Protein AF-A0A849NLQ1-F1 (afdb_monomer)

Sequence (52 aa):
MLITVYDILGNEITLLVNEQKPSGTYEVVWDAGNQPSGIYFYKIETDYFYRL

Secondary structure (DSSP, 8-state):
-EEEEE-TT--EEEEEEES---SS-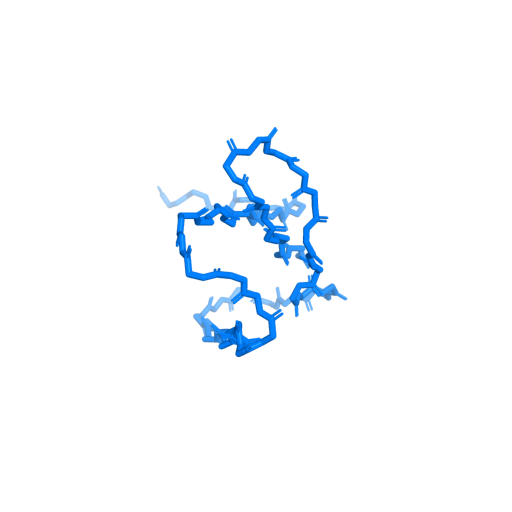-------TTS-SS--EEEEE-S-----

Mean predicted aligned error: 3.86 Å

Radius of gyration: 12.61 Å; Cα contacts (8 Å, |Δi|>4): 63; chains: 1; bounding box: 29×21×30 Å

Solvent-accessible surface area (backbone atoms only — not comparable to full-atom values): 3663 Å² total; per-residue (Å²): 60,39,33,37,34,22,42,83,88,65,50,81,73,47,74,80,38,85,49,84,72,78,92,79,88,84,86,84,87,81,86,56,85,92,51,80,91,78,69,69,45,76,47,80,47,60,99,71,82,89,80,132

pLDDT: mean 91.48, std 11.07, range [45.09, 98.44]

Structure (mmCIF, N/CA/C/O backbone):
data_AF-A0A849NLQ1-F1
#
_entry.id   AF-A0A849NLQ1-F1
#
loop_
_atom_site.group_PDB
_atom_site.id
_atom_site.type_symbol
_atom_site.label_atom_id
_atom_site.label_alt_id
_atom_site.label_comp_id
_atom_site.label_asym_id
_atom_site.label_entity_id
_atom_site.label_seq_id
_atom_site.pdbx_PDB_ins_code
_atom_site.Cartn_x
_atom_site.Cartn_y
_atom_site.Cartn_z
_atom_site.occupancy
_atom_site.B_iso_or_equiv
_atom_site.auth_seq_id
_atom_site.auth_comp_id
_atom_site.auth_asym_id
_atom_site.auth_atom_id
_atom_site.pdbx_PDB_model_num
ATOM 1 N N . MET A 1 1 ? 11.339 -5.251 -7.289 1.00 90.56 1 MET A N 1
ATOM 2 C CA . MET A 1 1 ? 10.184 -4.372 -7.004 1.00 90.56 1 MET A CA 1
ATOM 3 C C . MET A 1 1 ? 9.392 -4.942 -5.836 1.00 90.56 1 MET A C 1
ATOM 5 O O . MET A 1 1 ? 9.083 -6.129 -5.837 1.00 90.56 1 MET A O 1
ATOM 9 N N . LEU A 1 2 ? 9.069 -4.103 -4.858 1.00 95.25 2 LEU A N 1
ATOM 10 C CA . LEU A 1 2 ? 8.213 -4.431 -3.721 1.00 95.25 2 LEU A CA 1
ATOM 11 C C . LEU A 1 2 ? 6.940 -3.589 -3.794 1.00 95.25 2 LEU A C 1
ATOM 13 O O . LEU A 1 2 ? 7.016 -2.403 -4.118 1.00 95.25 2 LEU A O 1
ATOM 17 N N . ILE A 1 3 ? 5.788 -4.190 -3.501 1.00 96.88 3 ILE A N 1
ATOM 18 C CA . ILE A 1 3 ? 4.532 -3.460 -3.293 1.00 96.88 3 ILE A CA 1
ATOM 19 C C . ILE A 1 3 ? 3.961 -3.874 -1.946 1.00 96.88 3 ILE A C 1
ATOM 21 O O . ILE A 1 3 ? 3.463 -4.990 -1.808 1.00 96.88 3 ILE A O 1
ATOM 25 N N . THR A 1 4 ? 4.019 -2.972 -0.976 1.00 98.25 4 THR A N 1
ATOM 26 C CA . THR A 1 4 ? 3.576 -3.226 0.398 1.00 98.25 4 THR A CA 1
ATOM 27 C C . THR A 1 4 ? 2.349 -2.388 0.713 1.00 98.25 4 THR A C 1
ATOM 29 O O . THR A 1 4 ? 2.295 -1.215 0.343 1.00 98.25 4 THR A O 1
ATOM 32 N N . VAL A 1 5 ? 1.368 -2.979 1.393 1.00 98.19 5 VAL A N 1
ATOM 33 C CA . VAL A 1 5 ? 0.155 -2.301 1.863 1.00 98.19 5 VAL A CA 1
ATOM 34 C C . VAL A 1 5 ? 0.251 -2.037 3.359 1.00 98.19 5 VAL A C 1
ATOM 36 O O . VAL A 1 5 ? 0.668 -2.909 4.120 1.00 98.19 5 VAL A O 1
ATOM 39 N N . TYR A 1 6 ? -0.187 -0.852 3.768 1.00 98.44 6 TYR A N 1
ATOM 40 C CA . TYR A 1 6 ? -0.179 -0.358 5.135 1.00 98.44 6 TYR A CA 1
ATOM 41 C C . TYR A 1 6 ? -1.564 0.130 5.553 1.00 98.44 6 TYR A C 1
ATOM 43 O O . TYR A 1 6 ? -2.327 0.642 4.728 1.00 98.44 6 TYR A O 1
ATOM 51 N N . AS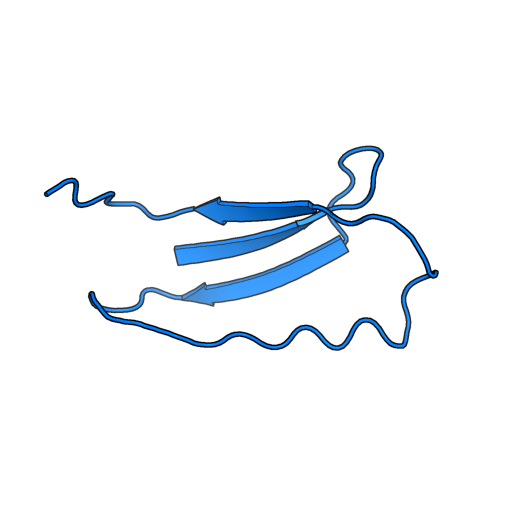P A 1 7 ? -1.870 0.020 6.843 1.00 97.50 7 ASP A N 1
ATOM 52 C CA . ASP A 1 7 ? -3.024 0.701 7.432 1.00 97.50 7 ASP A CA 1
ATOM 53 C C . ASP A 1 7 ? -2.764 2.205 7.649 1.00 97.50 7 ASP A C 1
ATOM 55 O O . ASP A 1 7 ? -1.684 2.734 7.372 1.00 97.50 7 ASP A O 1
ATOM 59 N N . ILE A 1 8 ? -3.773 2.914 8.165 1.00 97.12 8 ILE A N 1
ATOM 60 C CA . ILE A 1 8 ? -3.706 4.362 8.406 1.00 97.12 8 ILE A CA 1
ATOM 61 C C . ILE A 1 8 ? -2.675 4.776 9.469 1.00 97.12 8 ILE A C 1
ATOM 63 O O . ILE A 1 8 ? -2.282 5.940 9.521 1.00 97.12 8 ILE A O 1
ATOM 67 N N . LEU A 1 9 ? -2.244 3.843 10.320 1.00 97.25 9 LEU A N 1
ATOM 68 C CA . LEU A 1 9 ? -1.219 4.069 11.339 1.00 97.25 9 LEU A CA 1
ATOM 69 C C . LEU A 1 9 ? 0.189 3.748 10.815 1.00 97.25 9 LEU A C 1
ATOM 71 O O . LEU A 1 9 ? 1.169 4.017 11.508 1.00 97.25 9 LEU A O 1
ATOM 75 N N . GLY A 1 10 ? 0.297 3.210 9.597 1.00 96.94 10 GLY A N 1
ATOM 76 C CA . GLY A 1 10 ? 1.556 2.814 8.979 1.00 96.94 10 GLY A CA 1
ATOM 77 C C . GLY A 1 10 ? 2.003 1.397 9.336 1.00 96.94 10 GLY A C 1
ATOM 78 O O . GLY A 1 10 ? 3.156 1.058 9.074 1.00 96.94 10 GLY A O 1
ATOM 79 N N . ASN A 1 11 ? 1.133 0.561 9.913 1.00 97.38 11 ASN A N 1
ATOM 80 C CA . A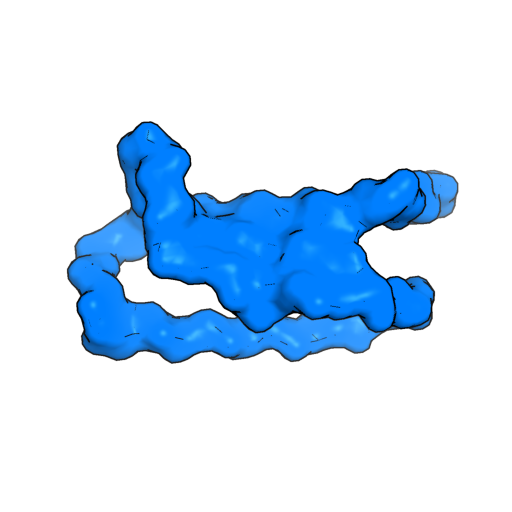SN A 1 11 ? 1.459 -0.847 10.132 1.00 97.38 11 ASN A CA 1
ATOM 81 C C . ASN A 1 11 ? 1.418 -1.595 8.801 1.00 97.38 11 ASN A C 1
ATOM 83 O O . ASN A 1 11 ? 0.476 -1.432 8.026 1.00 97.38 11 ASN A O 1
ATOM 87 N N . GLU A 1 12 ? 2.421 -2.433 8.547 1.00 97.88 12 GLU A N 1
ATOM 88 C CA . GLU A 1 12 ? 2.439 -3.310 7.379 1.00 97.88 12 GLU A CA 1
ATOM 89 C C . GLU A 1 12 ? 1.343 -4.377 7.494 1.00 97.88 12 GLU A C 1
ATOM 91 O O . GLU A 1 12 ? 1.281 -5.120 8.473 1.00 97.88 12 GLU A O 1
ATOM 96 N N . ILE A 1 13 ? 0.485 -4.448 6.478 1.00 97.69 13 ILE A N 1
ATOM 97 C CA . ILE A 1 13 ? -0.609 -5.419 6.384 1.00 97.69 13 ILE A CA 1
ATOM 98 C C . ILE A 1 13 ? -0.194 -6.611 5.529 1.00 97.69 13 ILE A C 1
ATOM 100 O O . ILE A 1 13 ? -0.435 -7.760 5.900 1.00 97.69 13 ILE A O 1
ATOM 104 N N . THR A 1 14 ? 0.401 -6.355 4.361 1.00 97.56 14 THR A N 1
ATOM 105 C CA . THR A 1 14 ? 0.838 -7.416 3.450 1.00 97.56 14 THR A CA 1
ATOM 106 C C . THR A 1 14 ? 1.820 -6.911 2.395 1.00 97.56 14 THR A C 1
ATOM 108 O O . THR A 1 14 ? 1.776 -5.748 1.988 1.00 97.56 14 THR A O 1
ATOM 111 N N . LEU A 1 15 ? 2.662 -7.820 1.906 1.00 97.38 15 LEU A N 1
ATOM 112 C CA . LEU A 1 15 ? 3.512 -7.635 0.737 1.00 97.38 15 LEU A CA 1
ATOM 113 C C . LEU A 1 15 ? 2.835 -8.290 -0.477 1.00 97.38 15 LEU A C 1
ATOM 115 O O . LEU A 1 15 ? 2.802 -9.514 -0.587 1.00 97.38 15 LEU A O 1
ATOM 119 N N . LEU A 1 16 ? 2.292 -7.477 -1.385 1.00 96.94 16 LEU A N 1
ATOM 120 C CA . LEU A 1 16 ? 1.555 -7.939 -2.570 1.00 96.94 16 LEU A CA 1
ATOM 121 C C . LEU A 1 16 ? 2.468 -8.462 -3.672 1.00 96.94 16 LEU A C 1
ATOM 123 O O . LEU A 1 16 ? 2.114 -9.390 -4.394 1.00 96.94 16 LEU A O 1
ATOM 127 N N . VAL A 1 17 ? 3.629 -7.831 -3.835 1.00 96.25 17 VAL A N 1
ATOM 128 C CA . VAL A 1 17 ? 4.600 -8.182 -4.870 1.00 96.25 17 VAL A C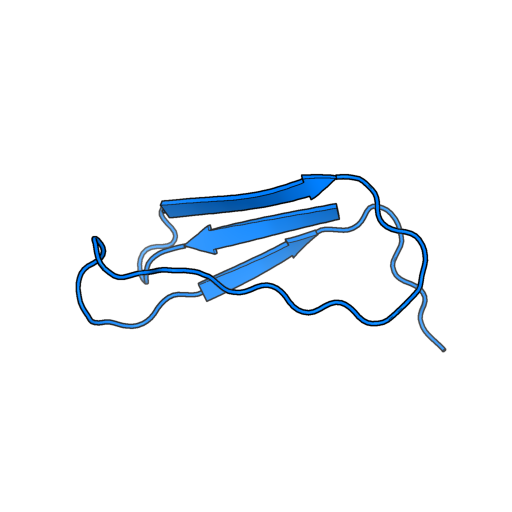A 1
ATOM 129 C C . VAL A 1 17 ? 5.986 -8.168 -4.257 1.00 96.25 17 VAL A C 1
ATOM 131 O O . VAL A 1 17 ? 6.359 -7.200 -3.599 1.00 96.25 17 VAL A O 1
ATOM 134 N N . ASN A 1 18 ? 6.748 -9.229 -4.514 1.00 95.44 18 ASN A N 1
ATOM 135 C CA . ASN A 1 18 ? 8.145 -9.355 -4.119 1.00 95.44 18 ASN A CA 1
ATOM 136 C C . ASN A 1 18 ? 8.964 -10.002 -5.238 1.00 95.44 18 ASN A C 1
ATOM 138 O O . ASN A 1 18 ? 9.379 -11.156 -5.147 1.00 95.44 18 ASN A O 1
ATOM 142 N N . GLU A 1 19 ? 9.135 -9.278 -6.340 1.00 91.81 19 GLU A N 1
ATOM 143 C CA . GLU A 1 19 ? 9.886 -9.777 -7.489 1.00 91.81 19 GLU A CA 1
ATOM 144 C C . GLU A 1 19 ? 10.446 -8.635 -8.334 1.00 91.81 19 GLU A C 1
ATOM 146 O O . GLU A 1 19 ? 9.994 -7.489 -8.273 1.00 91.81 19 GLU A O 1
ATOM 151 N N . GLN A 1 20 ? 11.451 -8.936 -9.150 1.00 89.38 20 GLN A N 1
ATOM 152 C CA . GLN A 1 20 ? 11.914 -8.002 -10.169 1.00 89.38 20 GLN A CA 1
ATOM 153 C C . GLN A 1 20 ? 11.046 -8.141 -11.415 1.00 89.38 20 GLN A C 1
ATOM 155 O O . GLN A 1 20 ? 10.879 -9.241 -11.939 1.00 89.38 20 GLN A O 1
ATOM 160 N N . LYS A 1 21 ? 10.513 -7.019 -11.903 1.00 87.38 21 LYS A N 1
ATOM 161 C CA . LYS A 1 21 ? 9.790 -6.960 -13.173 1.00 87.38 21 LYS A CA 1
ATOM 162 C C . LYS A 1 21 ? 10.544 -6.060 -14.154 1.00 87.38 21 LYS A C 1
ATOM 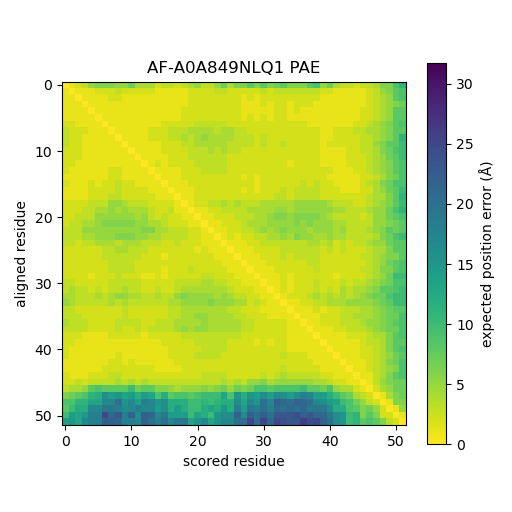164 O O . LYS A 1 21 ? 11.033 -5.011 -13.735 1.00 87.38 21 LYS A O 1
ATOM 169 N N . PRO A 1 22 ? 10.649 -6.443 -15.440 1.00 87.62 22 PRO A N 1
ATOM 170 C CA . PRO A 1 22 ? 11.191 -5.558 -16.465 1.00 87.62 22 PRO A CA 1
ATOM 171 C C . PRO A 1 22 ? 10.303 -4.319 -16.632 1.00 87.62 22 PRO A C 1
ATOM 173 O O . PRO A 1 22 ? 9.158 -4.299 -16.174 1.00 87.62 22 PRO A O 1
ATOM 176 N N . SER A 1 23 ? 10.809 -3.283 -17.302 1.00 87.62 23 SER A N 1
ATOM 177 C CA . SER A 1 23 ? 10.014 -2.088 -17.592 1.00 87.62 23 SER A CA 1
ATOM 178 C C . SER A 1 23 ? 8.747 -2.443 -18.375 1.00 87.62 23 SER A C 1
ATOM 180 O O . SER A 1 23 ? 8.764 -3.251 -19.303 1.00 87.62 23 SER A O 1
ATOM 182 N N . GLY A 1 24 ? 7.628 -1.849 -17.975 1.00 89.25 24 GLY A N 1
ATOM 183 C CA . GLY A 1 24 ? 6.321 -2.142 -18.548 1.00 89.25 24 GLY A CA 1
ATOM 184 C C . GLY A 1 24 ? 5.193 -1.719 -17.617 1.00 89.25 24 GLY A C 1
ATOM 185 O O . GLY A 1 24 ? 5.428 -1.208 -16.521 1.00 89.25 24 GLY A O 1
ATOM 186 N N . THR A 1 25 ? 3.963 -1.938 -18.069 1.00 91.50 25 THR A N 1
ATOM 187 C CA . THR A 1 25 ? 2.751 -1.712 -17.278 1.00 91.50 25 THR A CA 1
ATOM 188 C C . THR A 1 25 ? 2.265 -3.040 -16.719 1.00 91.50 25 THR A C 1
ATOM 190 O O . THR A 1 25 ? 2.173 -4.023 -17.451 1.00 91.50 25 THR A O 1
ATOM 193 N N . TYR A 1 26 ? 1.938 -3.059 -15.431 1.00 92.12 26 TYR A N 1
ATOM 194 C CA . TYR A 1 26 ? 1.438 -4.239 -14.735 1.00 92.12 26 TYR A CA 1
ATOM 195 C C . TYR A 1 26 ? 0.206 -3.873 -13.920 1.00 92.12 26 TYR A C 1
ATOM 197 O O . TYR A 1 26 ? 0.114 -2.766 -13.391 1.00 92.12 26 TYR A O 1
ATOM 205 N N . GLU A 1 27 ? -0.709 -4.826 -13.799 1.00 94.88 27 GLU A N 1
ATOM 206 C CA . GLU A 1 27 ? -1.869 -4.740 -12.923 1.00 94.88 27 GLU A CA 1
ATOM 207 C C . GLU A 1 27 ? -1.657 -5.666 -11.724 1.00 94.88 27 GLU A C 1
ATOM 209 O O . GLU A 1 27 ? -1.156 -6.784 -11.866 1.00 94.88 27 GLU A O 1
ATOM 214 N N . VAL A 1 28 ? -2.009 -5.182 -10.536 1.00 94.69 28 VAL A N 1
ATOM 215 C CA . VAL A 1 28 ? -1.939 -5.939 -9.285 1.00 94.69 28 VAL A CA 1
ATOM 216 C C . VAL A 1 28 ? -3.270 -5.763 -8.577 1.00 94.69 28 VAL A C 1
ATOM 218 O O . VAL A 1 28 ? -3.681 -4.637 -8.302 1.00 94.69 28 VAL A O 1
ATOM 221 N N . VAL A 1 29 ? -3.937 -6.877 -8.284 1.00 96.12 29 VAL A N 1
ATOM 222 C CA . VAL A 1 29 ? -5.198 -6.896 -7.539 1.00 96.12 29 VAL A CA 1
ATOM 223 C C . VAL A 1 29 ? -4.904 -7.312 -6.107 1.00 96.12 29 VAL A C 1
ATOM 225 O O . VAL A 1 29 ? -4.275 -8.341 -5.869 1.00 96.12 29 VAL A O 1
ATOM 228 N N . TRP A 1 30 ? -5.381 -6.518 -5.153 1.00 96.44 30 TRP A N 1
ATOM 229 C CA . TRP A 1 30 ? -5.362 -6.873 -3.741 1.00 96.44 30 TRP A CA 1
ATOM 230 C C . TRP A 1 30 ? -6.758 -7.308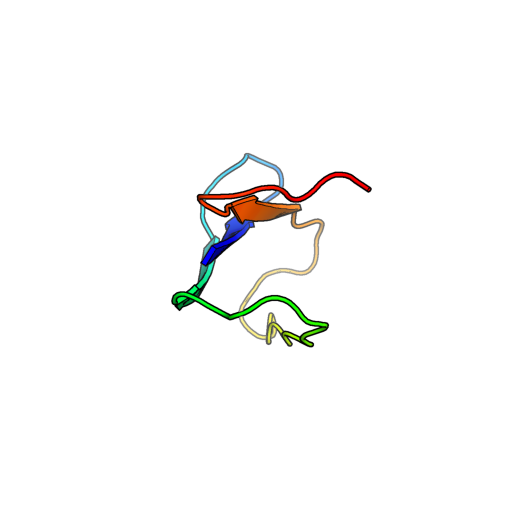 -3.298 1.00 96.44 30 TRP A C 1
ATOM 232 O O . TRP A 1 30 ? -7.688 -6.501 -3.298 1.00 96.44 30 TRP A O 1
ATOM 242 N N . ASP A 1 31 ? -6.902 -8.576 -2.909 1.00 95.44 31 ASP A N 1
ATOM 243 C CA . ASP A 1 31 ? -8.110 -9.057 -2.237 1.00 95.44 31 ASP A CA 1
ATOM 244 C C . ASP A 1 31 ? -8.051 -8.702 -0.744 1.00 95.44 31 ASP A C 1
ATOM 246 O O . ASP A 1 31 ? -7.421 -9.383 0.070 1.00 95.44 31 ASP A O 1
ATOM 250 N N . ALA A 1 32 ? -8.699 -7.592 -0.395 1.00 95.81 32 ALA A N 1
ATOM 251 C CA . ALA A 1 32 ? -8.799 -7.089 0.969 1.00 95.81 32 ALA A CA 1
ATOM 252 C C . ALA A 1 32 ? -10.002 -7.668 1.742 1.00 95.81 32 ALA A C 1
ATOM 254 O O . ALA A 1 32 ? -10.384 -7.104 2.765 1.00 95.81 32 ALA A O 1
ATOM 255 N N . GLY A 1 33 ? -10.615 -8.772 1.293 1.00 96.44 33 GLY A N 1
ATOM 256 C CA . GLY A 1 33 ? -11.862 -9.294 1.872 1.00 96.44 33 GLY A CA 1
ATOM 257 C C . GLY A 1 33 ? -11.795 -9.648 3.364 1.00 96.44 33 GLY A C 1
ATOM 258 O O . GLY A 1 33 ? -12.808 -9.586 4.055 1.00 96.44 33 GLY A O 1
ATOM 259 N N . ASN A 1 34 ? -10.601 -9.963 3.879 1.00 95.31 34 ASN A N 1
ATOM 260 C CA . ASN A 1 34 ? -10.367 -10.248 5.302 1.00 95.31 34 ASN A CA 1
ATOM 261 C C . ASN A 1 34 ? -9.865 -9.037 6.104 1.00 95.31 34 ASN A C 1
ATOM 263 O O . ASN A 1 34 ? -9.495 -9.189 7.267 1.00 95.31 34 ASN A O 1
ATOM 267 N N . GLN A 1 35 ? -9.811 -7.853 5.494 1.00 96.62 35 GLN A N 1
ATOM 268 C CA . GLN A 1 35 ? -9.366 -6.628 6.146 1.00 96.62 35 GLN A CA 1
ATOM 269 C C . GLN A 1 35 ? -10.566 -5.726 6.460 1.00 96.62 35 GLN A C 1
ATOM 271 O O . GLN A 1 35 ? -11.531 -5.689 5.692 1.00 96.62 35 GLN A O 1
ATOM 276 N N . PRO A 1 36 ? -10.544 -4.980 7.579 1.00 95.94 36 PRO A N 1
ATOM 277 C CA . PRO A 1 36 ? -11.595 -4.016 7.882 1.00 95.94 36 PRO A CA 1
ATOM 278 C C . PRO A 1 36 ? -11.778 -2.991 6.758 1.00 95.94 36 PRO A C 1
ATOM 280 O O . PRO A 1 36 ? -10.816 -2.580 6.108 1.00 95.94 36 PRO A O 1
ATOM 283 N N . SER A 1 37 ? -13.001 -2.507 6.551 1.00 96.06 37 SER A N 1
ATOM 284 C CA . SER A 1 37 ? -13.220 -1.368 5.655 1.00 96.06 37 SER A CA 1
ATOM 285 C C . SER A 1 37 ? -12.507 -0.125 6.194 1.00 96.06 37 SER A C 1
ATOM 287 O O . SER A 1 37 ? -12.600 0.181 7.382 1.00 96.06 37 SER A O 1
ATOM 289 N N . GLY 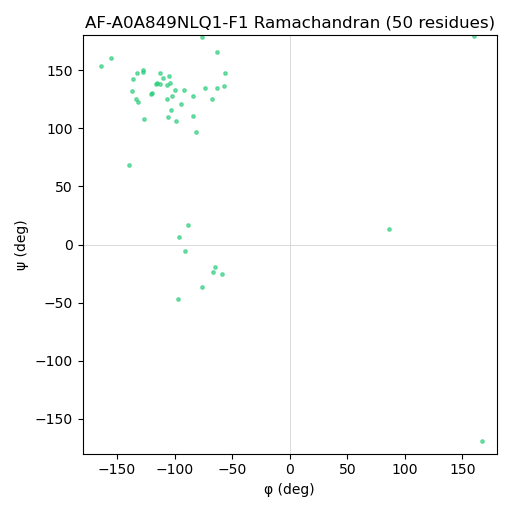A 1 38 ? -11.813 0.608 5.326 1.00 94.62 38 GLY A N 1
ATOM 290 C CA . GLY A 1 38 ? -11.042 1.774 5.740 1.00 94.62 38 GLY A CA 1
ATOM 291 C C . GLY A 1 38 ? -10.089 2.272 4.663 1.00 94.62 38 GLY A C 1
ATOM 292 O O . GLY A 1 38 ? -10.159 1.858 3.506 1.00 94.62 38 GLY A O 1
ATOM 293 N N . ILE A 1 39 ? -9.209 3.186 5.066 1.00 96.75 39 ILE A N 1
ATOM 294 C CA . ILE A 1 39 ? -8.155 3.733 4.212 1.00 96.75 39 ILE A CA 1
ATOM 295 C C . ILE A 1 39 ? -6.897 2.892 4.393 1.00 96.75 39 ILE A C 1
ATOM 297 O O . ILE A 1 39 ? -6.470 2.643 5.520 1.00 96.75 39 ILE A O 1
ATOM 301 N N . TYR A 1 40 ? -6.295 2.529 3.267 1.00 98.12 40 TYR A N 1
ATOM 302 C CA . TYR A 1 40 ? -5.017 1.841 3.200 1.00 98.12 40 TYR A CA 1
ATOM 303 C C . TYR A 1 40 ? -4.085 2.594 2.265 1.00 98.12 40 TYR A C 1
ATOM 305 O O . TYR A 1 40 ? -4.519 3.204 1.284 1.00 98.12 40 TYR A O 1
ATOM 313 N N . PHE A 1 41 ? -2.799 2.524 2.564 1.00 98.19 41 PHE A N 1
ATOM 314 C CA . PHE A 1 41 ? -1.750 3.088 1.734 1.00 98.19 41 PHE A CA 1
ATOM 315 C C . PHE A 1 41 ? -0.955 1.958 1.106 1.00 98.19 41 PHE A C 1
ATOM 317 O O . PHE A 1 41 ? -0.706 0.946 1.750 1.00 98.19 41 PHE A O 1
ATOM 324 N N . TYR A 1 42 ? -0.522 2.129 -0.137 1.00 97.25 42 TYR A N 1
ATOM 325 C CA . TYR A 1 42 ? 0.467 1.240 -0.731 1.00 97.25 42 TYR A CA 1
ATOM 326 C C . TYR A 1 42 ? 1.772 2.000 -0.956 1.00 97.25 42 TYR A C 1
ATOM 328 O O . TYR A 1 42 ? 1.773 3.199 -1.248 1.00 97.25 42 TYR A O 1
ATOM 336 N N . LYS A 1 43 ? 2.890 1.290 -0.843 1.00 96.19 43 LYS A N 1
ATOM 337 C CA . LYS A 1 43 ? 4.223 1.780 -1.186 1.00 96.19 43 LYS A CA 1
ATOM 338 C C . LYS A 1 43 ? 4.795 0.885 -2.270 1.00 96.19 43 LYS A C 1
ATOM 340 O O . LYS A 1 43 ? 4.781 -0.334 -2.125 1.00 96.19 43 LYS A O 1
ATOM 345 N N . ILE A 1 44 ? 5.292 1.497 -3.342 1.00 94.31 44 ILE A N 1
ATOM 346 C CA . ILE A 1 44 ? 6.030 0.799 -4.395 1.00 94.31 44 ILE A CA 1
ATOM 347 C C . ILE A 1 44 ? 7.503 1.155 -4.247 1.00 94.31 44 ILE A C 1
ATOM 349 O O . ILE A 1 44 ? 7.861 2.332 -4.255 1.00 94.31 44 ILE A O 1
ATOM 353 N N . GLU A 1 45 ? 8.349 0.138 -4.143 1.00 92.62 45 GLU A N 1
ATOM 354 C CA . GLU A 1 45 ? 9.800 0.288 -4.082 1.00 92.62 45 GLU A CA 1
ATOM 355 C C . GLU A 1 45 ? 10.440 -0.451 -5.255 1.00 92.62 45 GLU A C 1
ATOM 357 O O . GLU A 1 45 ? 10.138 -1.611 -5.543 1.00 92.62 45 GLU A O 1
ATOM 362 N N . THR A 1 46 ? 11.326 0.235 -5.963 1.00 89.69 46 THR A N 1
ATOM 363 C CA . THR A 1 46 ? 12.088 -0.301 -7.088 1.00 89.69 46 THR A CA 1
ATOM 364 C C . THR A 1 46 ? 13.525 0.162 -6.946 1.00 89.69 46 THR A C 1
ATOM 366 O O . THR A 1 46 ? 13.768 1.297 -6.537 1.00 89.69 46 THR A O 1
ATOM 369 N N . ASP A 1 47 ? 14.469 -0.702 -7.303 1.00 82.31 47 ASP A N 1
ATOM 370 C CA . ASP A 1 47 ? 15.895 -0.376 -7.237 1.00 82.31 47 ASP A CA 1
ATOM 371 C C . ASP A 1 47 ? 16.266 0.722 -8.247 1.00 82.31 47 ASP A C 1
ATOM 373 O O . ASP A 1 47 ? 17.232 1.458 -8.055 1.00 82.31 47 ASP A O 1
ATOM 377 N N . TYR A 1 48 ? 15.466 0.864 -9.312 1.00 74.56 48 TYR A N 1
ATOM 378 C CA . TYR A 1 48 ? 15.677 1.834 -10.380 1.00 74.56 48 TYR A CA 1
ATOM 379 C C . TYR A 1 48 ? 14.379 2.572 -10.716 1.00 74.56 48 TYR A C 1
ATOM 381 O O . TYR A 1 48 ? 13.360 1.957 -11.040 1.00 74.56 48 TYR A O 1
ATOM 389 N N . PHE A 1 49 ? 14.432 3.90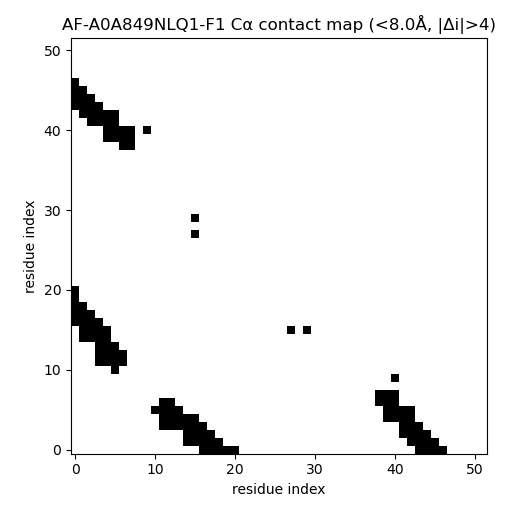3 -10.667 1.00 68.62 49 PHE A N 1
ATOM 390 C CA . PHE A 1 49 ? 13.376 4.795 -11.139 1.00 68.62 49 PHE A CA 1
ATOM 391 C C . PHE A 1 49 ? 13.823 5.439 -12.457 1.00 68.62 49 PHE A C 1
ATOM 393 O O . PHE A 1 49 ? 14.734 6.267 -12.469 1.00 68.62 49 PHE A O 1
ATOM 400 N N . TYR A 1 50 ? 13.202 5.055 -13.575 1.00 58.75 50 TYR A N 1
ATOM 401 C CA . TYR A 1 50 ? 13.446 5.695 -14.869 1.00 58.75 50 TYR A CA 1
ATOM 402 C C . TYR A 1 50 ? 12.574 6.950 -14.978 1.00 58.75 50 TYR A C 1
ATOM 404 O O . TYR A 1 50 ? 11.352 6.853 -15.077 1.00 58.75 50 TYR A O 1
ATOM 412 N N . ARG A 1 51 ? 13.198 8.131 -14.944 1.00 56.53 51 ARG A N 1
ATOM 413 C CA . ARG A 1 51 ? 12.538 9.410 -15.234 1.00 56.53 51 ARG A CA 1
ATOM 414 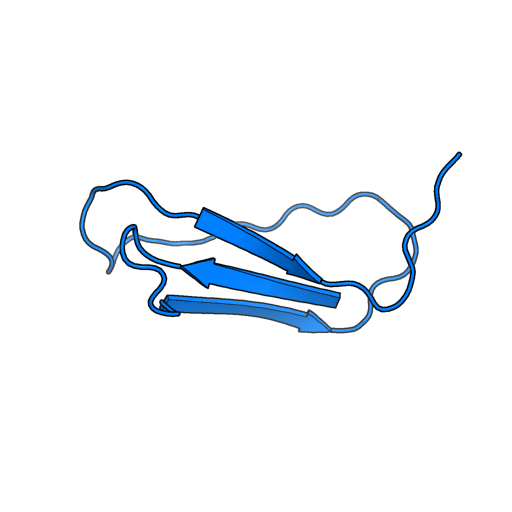C C . ARG A 1 51 ? 12.772 9.735 -16.711 1.00 56.53 51 ARG A C 1
ATOM 416 O O . ARG A 1 51 ? 13.929 9.788 -17.125 1.00 56.53 51 ARG A O 1
ATOM 423 N N . LEU A 1 52 ? 11.691 9.881 -17.479 1.00 45.09 52 LEU A N 1
ATOM 424 C CA . LEU A 1 52 ? 11.729 10.416 -18.845 1.00 45.09 52 LEU A CA 1
ATOM 425 C C . LEU A 1 52 ? 11.960 11.931 -18.819 1.00 45.09 52 LEU A C 1
ATOM 427 O O . LEU A 1 52 ? 11.452 12.580 -17.872 1.00 45.09 52 LEU A O 1
#

Foldseek 3Di:
DWKWKADPVRDTDDIQDDDDDDDDDDDGDDDCVVPDDDDMDIDDDDPDDDDD